Protein AF-A0A378TQE6-F1 (afdb_monomer)

Secondary structure (DSSP, 8-state):
-HHHHHHGGG-GGGGSPP--HHHHHHHHHHHHHHHHHHHH-HHHHHHHHHHHHHT--------HHHHS-TT--S--TTPEEEE--S-GGGGGGTEEEETTEEEE--HHHHHHHHHHHHH-SEEHHHHHTTS-GGGHHHHHHHHHHHHHTTSEEEE-------

Solvent-acc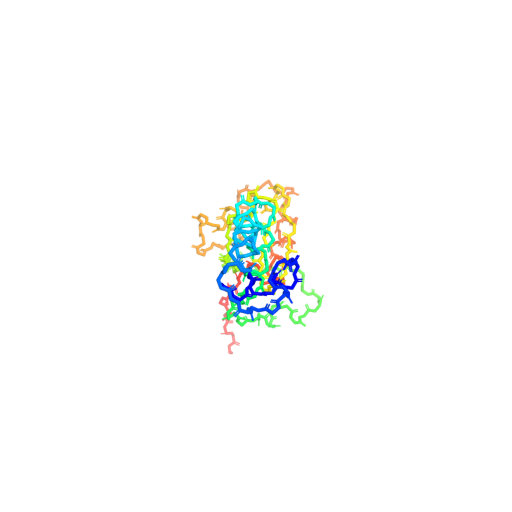essible surface area (backbone atoms only — not comparable to full-atom values): 9521 Å² total; per-residue (Å²): 110,70,71,60,58,72,46,43,85,75,39,70,53,69,71,57,85,83,85,48,68,88,78,36,51,63,38,53,52,51,38,51,51,53,52,49,52,48,68,70,31,68,71,51,43,51,50,49,51,51,54,57,52,31,72,48,63,77,98,67,85,77,62,53,84,68,66,66,41,90,88,51,72,66,64,61,52,77,28,28,34,30,78,37,57,86,51,72,80,38,49,86,76,38,25,42,44,24,72,50,41,79,42,81,42,54,73,67,53,48,53,55,51,50,51,35,74,77,48,50,74,31,34,45,56,61,59,48,72,81,48,58,79,90,44,42,68,59,51,41,41,50,52,32,52,38,33,75,64,46,36,28,41,76,48,69,86,78,79,80,80,126

Mean predicted aligned error: 8.14 Å

Nearest PDB structures (foldseek):
  8hkr-assembly1_A  TM=6.891E-01  e=1.330E+00  Mycobacterium tuberculosis H37Rv
  7t3c-assembly1_C  TM=4.341E-01  e=1.044E+00  Homo sapiens

pLDDT: mean 85.97, std 11.27, range [37.09, 96.88]

Foldseek 3Di:
DVVLVVCLVVQVLSPDDDDDCVVNVVSVVSSVVVSVCLVPDPVNVVVCVLQVQLPDADPDDQPCVQVVDPPRQFDDQQKFKAFQAPDPVCVVVQWTHHNNDIGGHDPVRSLLVVVRVVDGRDGNNRSCVVDDPVCSVVSRNSRSVCSNVVRMDIDDDDPDDD

Radius of gyration: 22.9 Å; Cα contacts (8 Å, |Δi|>4): 172; chains: 1; bounding box: 52×31×77 Å

Organism: Moraxella lacunata (NCBI:txid477)

Structure (mmCIF, N/CA/C/O backbone):
data_AF-A0A378TQE6-F1
#
_entry.id   AF-A0A378TQE6-F1
#
loop_
_atom_site.group_PDB
_atom_site.id
_atom_site.type_symbol
_atom_site.label_atom_id
_atom_site.label_alt_id
_atom_site.label_comp_id
_atom_site.label_asym_id
_atom_site.label_entity_id
_atom_site.label_seq_id
_atom_site.pdbx_PDB_ins_code
_atom_site.Cartn_x
_atom_site.Cartn_y
_atom_site.Cartn_z
_atom_site.occupancy
_atom_site.B_iso_or_equiv
_atom_site.auth_seq_id
_atom_site.auth_comp_id
_atom_site.auth_asym_id
_atom_site.auth_atom_id
_atom_site.pdbx_PDB_model_num
ATOM 1 N N . MET A 1 1 ? 17.564 1.801 -10.799 1.00 72.25 1 MET A N 1
ATOM 2 C CA . MET A 1 1 ? 18.199 1.348 -12.058 1.00 72.25 1 MET A CA 1
ATOM 3 C C . MET A 1 1 ? 17.959 -0.126 -12.344 1.00 72.25 1 MET A C 1
ATOM 5 O O . MET A 1 1 ? 17.534 -0.416 -13.449 1.00 72.25 1 MET A O 1
ATOM 9 N N . GLU A 1 2 ? 18.135 -1.038 -11.380 1.00 85.25 2 GLU A N 1
ATOM 10 C CA . GLU A 1 2 ? 17.942 -2.486 -11.604 1.00 85.25 2 GLU A CA 1
ATOM 11 C C . GLU A 1 2 ? 16.584 -2.853 -12.235 1.00 85.25 2 GLU A C 1
ATOM 13 O O . GLU A 1 2 ? 16.531 -3.658 -13.160 1.00 85.25 2 GLU A O 1
ATOM 18 N N . TRP A 1 3 ? 15.489 -2.221 -11.794 1.00 86.56 3 TRP A N 1
ATOM 19 C CA . TRP A 1 3 ? 14.165 -2.452 -12.380 1.00 86.56 3 TRP A CA 1
ATOM 20 C C . TRP A 1 3 ? 14.103 -2.108 -13.874 1.00 86.56 3 TRP A C 1
ATOM 22 O O . TRP A 1 3 ? 13.600 -2.902 -14.658 1.00 86.56 3 TRP A O 1
ATOM 32 N N . LEU A 1 4 ? 14.677 -0.973 -14.291 1.00 85.75 4 LEU A N 1
ATOM 33 C CA . LEU A 1 4 ? 14.756 -0.599 -15.708 1.00 85.75 4 LEU A CA 1
ATOM 34 C C . LEU A 1 4 ? 15.638 -1.574 -16.493 1.00 85.75 4 LEU A C 1
ATOM 36 O O . LEU A 1 4 ? 15.291 -1.935 -17.612 1.00 85.75 4 LEU A O 1
ATOM 40 N N . THR A 1 5 ? 16.728 -2.064 -15.893 1.00 87.44 5 THR A N 1
ATOM 41 C CA . THR A 1 5 ? 17.563 -3.114 -16.494 1.00 87.44 5 THR A CA 1
ATOM 42 C C . THR A 1 5 ? 16.763 -4.392 -16.747 1.00 87.44 5 THR A C 1
ATOM 44 O O . THR A 1 5 ? 16.914 -5.000 -17.798 1.00 87.44 5 THR A O 1
ATOM 47 N N . LYS A 1 6 ? 15.847 -4.774 -15.848 1.00 89.38 6 LYS A N 1
ATOM 48 C CA . LYS A 1 6 ? 14.935 -5.914 -16.066 1.00 89.38 6 LYS A CA 1
ATOM 49 C C . LYS A 1 6 ? 13.968 -5.695 -17.237 1.00 89.38 6 LYS A C 1
ATOM 51 O O . LYS A 1 6 ? 13.458 -6.669 -17.780 1.00 89.38 6 LYS A O 1
ATOM 56 N N . GLN A 1 7 ? 13.744 -4.446 -17.651 1.00 87.81 7 GLN A N 1
ATOM 57 C CA . GLN A 1 7 ? 12.908 -4.111 -18.805 1.00 87.81 7 GLN A CA 1
ATOM 58 C C . GLN A 1 7 ? 13.677 -4.039 -20.129 1.00 87.81 7 GLN A C 1
ATOM 60 O O . GLN A 1 7 ? 13.046 -4.087 -21.183 1.00 87.81 7 GLN A O 1
ATOM 65 N N . THR A 1 8 ? 15.014 -3.956 -20.123 1.00 88.12 8 THR A N 1
ATOM 66 C CA . THR A 1 8 ? 15.805 -3.870 -21.367 1.00 88.12 8 THR A CA 1
ATOM 67 C C . THR A 1 8 ? 15.580 -5.034 -22.329 1.00 88.12 8 THR A C 1
ATOM 69 O O . THR A 1 8 ? 15.539 -4.767 -23.532 1.00 88.12 8 THR A O 1
ATOM 72 N N . PRO A 1 9 ? 15.309 -6.284 -21.883 1.00 89.12 9 PRO A N 1
ATOM 73 C CA . PRO A 1 9 ? 14.948 -7.351 -22.802 1.00 89.12 9 PRO A CA 1
ATOM 74 C C . PRO A 1 9 ? 13.672 -7.059 -23.586 1.00 89.12 9 PRO A C 1
ATOM 76 O O . PRO A 1 9 ? 13.482 -7.676 -24.618 1.00 89.12 9 PRO A O 1
ATOM 79 N N . ASN A 1 10 ? 12.804 -6.136 -23.169 1.00 88.62 10 ASN A N 1
ATOM 80 C CA . ASN A 1 10 ? 11.580 -5.774 -23.893 1.00 88.62 10 ASN A CA 1
ATOM 81 C C . ASN A 1 10 ? 11.799 -4.681 -24.955 1.00 88.62 10 ASN A C 1
ATOM 83 O O . ASN A 1 10 ? 10.914 -4.449 -25.775 1.00 88.62 10 ASN A O 1
ATOM 87 N N . ILE A 1 11 ? 12.977 -4.051 -24.991 1.00 90.38 11 ILE A N 1
ATOM 88 C CA . ILE A 1 11 ? 13.315 -2.966 -25.919 1.00 90.38 11 ILE A CA 1
ATOM 89 C C . ILE A 1 11 ? 14.102 -3.557 -27.089 1.00 90.38 11 ILE A C 1
ATOM 91 O O . ILE A 1 11 ? 15.294 -3.841 -26.976 1.00 90.38 11 ILE A O 1
ATOM 95 N N . LEU A 1 12 ? 13.428 -3.762 -28.224 1.00 89.62 12 LEU A N 1
ATOM 96 C CA . LEU A 1 12 ? 13.996 -4.461 -29.384 1.00 89.62 12 LEU A CA 1
ATOM 97 C C . LEU A 1 12 ? 15.354 -3.892 -29.848 1.00 89.62 12 LEU A C 1
ATOM 99 O O . LEU A 1 12 ? 16.265 -4.698 -30.039 1.00 89.62 12 LEU A O 1
ATOM 103 N N . PRO A 1 13 ? 15.554 -2.561 -29.972 1.00 90.88 13 PRO A N 1
ATOM 104 C CA . PRO A 1 13 ? 16.842 -2.025 -30.412 1.00 90.88 13 PRO A CA 1
ATOM 105 C C . PRO A 1 13 ? 18.020 -2.339 -29.473 1.00 90.88 13 PRO A C 1
ATOM 107 O O . PRO A 1 13 ? 19.156 -2.367 -29.931 1.00 90.88 13 PRO A O 1
ATOM 110 N N . LEU A 1 14 ? 17.767 -2.620 -28.186 1.00 89.06 14 LEU A N 1
ATOM 111 C CA . LEU A 1 14 ? 18.800 -3.004 -27.211 1.00 89.06 14 LEU A CA 1
ATOM 112 C C . LEU A 1 14 ? 19.190 -4.488 -27.285 1.00 89.06 14 LEU A C 1
ATOM 114 O O . LEU A 1 14 ? 20.099 -4.912 -26.576 1.00 89.06 14 LEU A O 1
ATOM 118 N N . ARG A 1 15 ? 18.507 -5.292 -28.111 1.00 89.38 15 ARG A N 1
ATOM 119 C CA . ARG A 1 15 ? 18.826 -6.717 -28.304 1.00 89.38 15 ARG A CA 1
ATOM 120 C C . ARG A 1 15 ? 19.873 -6.956 -29.391 1.00 89.38 15 ARG A C 1
ATOM 122 O O . ARG A 1 15 ? 20.377 -8.070 -29.502 1.00 89.38 15 ARG A O 1
ATOM 129 N N . TYR A 1 16 ? 20.146 -5.957 -30.227 1.00 88.25 16 TYR A N 1
ATOM 130 C CA . TYR A 1 16 ? 21.124 -6.074 -31.303 1.00 88.25 16 TYR A CA 1
ATOM 131 C C . TYR A 1 16 ? 22.545 -5.881 -30.769 1.00 88.25 16 TYR A C 1
ATOM 133 O O . TYR A 1 16 ? 22.777 -5.082 -29.863 1.00 88.25 16 TYR A O 1
ATOM 141 N N . ASN A 1 17 ? 23.502 -6.601 -31.354 1.00 88.25 17 ASN A N 1
ATOM 142 C CA . ASN A 1 17 ? 24.916 -6.361 -31.084 1.00 88.25 17 ASN A CA 1
ATOM 143 C C . ASN A 1 17 ? 25.332 -5.023 -31.697 1.00 88.25 17 ASN A C 1
ATOM 145 O O . ASN A 1 17 ? 24.978 -4.737 -32.840 1.00 88.25 17 ASN A O 1
ATOM 149 N N . LEU A 1 18 ? 26.110 -4.248 -30.944 1.00 90.19 18 LEU A N 1
ATOM 150 C CA . LEU A 1 18 ? 26.738 -3.030 -31.449 1.00 90.19 18 LEU A CA 1
ATOM 151 C C . LEU A 1 18 ? 27.921 -3.384 -32.357 1.00 90.19 18 LEU A C 1
ATOM 153 O O . LEU A 1 18 ? 28.602 -4.392 -32.143 1.00 90.19 18 LEU A O 1
ATOM 157 N N . SER A 1 19 ? 28.154 -2.550 -33.364 1.00 91.56 19 SER A N 1
ATOM 158 C CA . SER A 1 19 ? 29.146 -2.750 -34.417 1.00 91.56 19 SER A CA 1
ATOM 159 C C . SER A 1 19 ? 29.934 -1.468 -34.697 1.00 91.56 19 SER A C 1
ATOM 161 O O . SER A 1 19 ? 31.101 -1.370 -34.314 1.00 91.56 19 SER A O 1
ATOM 163 N N . ASP A 1 20 ? 29.301 -0.475 -35.316 1.00 94.50 20 ASP A N 1
ATOM 164 C CA . ASP A 1 20 ? 29.873 0.832 -35.617 1.00 94.50 20 ASP A CA 1
ATOM 165 C C . ASP A 1 20 ? 28.830 1.951 -35.481 1.00 94.50 20 ASP A C 1
ATOM 167 O O . ASP A 1 20 ? 27.620 1.730 -35.548 1.00 94.50 20 ASP A O 1
ATOM 171 N N . TRP A 1 21 ? 29.310 3.184 -35.308 1.00 93.38 21 TRP A N 1
ATOM 172 C CA . TRP A 1 21 ? 28.450 4.336 -35.041 1.00 93.38 21 TRP A CA 1
ATOM 173 C C . TRP A 1 21 ? 27.405 4.603 -36.133 1.00 93.38 21 TRP A C 1
ATOM 175 O O . TRP A 1 21 ? 26.261 4.929 -35.813 1.00 93.38 21 TRP A O 1
ATOM 185 N N . GLU A 1 22 ? 27.767 4.484 -37.410 1.00 95.00 22 GLU A N 1
ATOM 186 C CA . GLU A 1 22 ? 26.859 4.832 -38.505 1.00 95.00 22 GLU A CA 1
ATOM 187 C C . GLU A 1 22 ? 25.711 3.830 -38.617 1.00 95.00 22 GLU A C 1
ATOM 189 O O . GLU A 1 22 ? 24.564 4.230 -38.847 1.00 95.00 22 GLU A O 1
ATOM 194 N N . THR A 1 23 ? 26.010 2.555 -38.374 1.00 88.94 23 THR A N 1
ATOM 195 C CA . THR A 1 23 ? 25.026 1.473 -38.313 1.00 88.94 23 THR A CA 1
ATOM 196 C C . THR A 1 23 ? 24.144 1.576 -37.062 1.00 88.94 23 THR A C 1
ATOM 198 O O . THR A 1 23 ? 22.922 1.417 -37.139 1.00 88.94 23 THR A O 1
ATOM 201 N N . ASP A 1 24 ? 24.731 1.902 -35.908 1.00 94.19 24 ASP A N 1
ATOM 202 C CA . ASP A 1 24 ? 24.054 1.767 -34.615 1.00 94.19 24 ASP A CA 1
ATOM 203 C C . ASP A 1 24 ? 23.267 3.011 -34.179 1.00 94.19 24 ASP A C 1
ATOM 205 O O . ASP A 1 24 ? 22.313 2.885 -33.404 1.00 94.19 24 ASP A O 1
ATOM 209 N N . LYS A 1 25 ? 23.610 4.216 -34.661 1.00 94.31 25 LYS A N 1
ATOM 210 C CA . LYS A 1 25 ? 23.026 5.488 -34.177 1.00 94.31 25 LYS A CA 1
ATOM 211 C C . LYS A 1 25 ? 21.495 5.514 -34.181 1.00 94.31 25 LYS A C 1
ATOM 213 O O . LYS A 1 25 ? 20.882 6.056 -33.261 1.00 94.31 25 LYS A O 1
ATOM 218 N N . ASN A 1 26 ? 20.868 4.888 -35.179 1.00 93.56 26 ASN A N 1
ATOM 219 C CA . ASN A 1 26 ? 19.410 4.815 -35.282 1.00 93.56 26 ASN A CA 1
ATOM 220 C C . ASN A 1 26 ? 18.812 3.874 -34.227 1.00 93.56 26 ASN A C 1
ATOM 222 O O . ASN A 1 26 ? 17.811 4.219 -33.601 1.00 93.56 26 ASN A O 1
ATOM 226 N N . ASN A 1 27 ? 19.441 2.719 -33.991 1.00 92.88 27 ASN A N 1
ATOM 227 C CA . ASN A 1 27 ? 19.015 1.775 -32.956 1.00 92.88 27 ASN A CA 1
ATOM 228 C C . ASN A 1 27 ? 19.168 2.388 -31.560 1.00 92.88 27 ASN A C 1
ATOM 230 O O . ASN A 1 27 ? 18.256 2.285 -30.740 1.00 92.88 27 ASN A O 1
ATOM 234 N N . ILE A 1 28 ? 20.276 3.093 -31.313 1.00 93.56 28 ILE A N 1
ATOM 235 C CA . ILE A 1 28 ? 20.522 3.811 -30.057 1.00 93.56 28 ILE A CA 1
ATOM 236 C C . ILE A 1 28 ? 19.452 4.888 -29.839 1.00 93.56 28 ILE A C 1
ATOM 238 O O . ILE A 1 28 ? 18.841 4.940 -28.772 1.00 93.56 28 ILE A O 1
ATOM 242 N N . ALA A 1 29 ? 19.170 5.716 -30.850 1.00 95.00 29 ALA A N 1
ATOM 243 C CA . ALA A 1 29 ? 18.141 6.749 -30.750 1.00 95.00 29 ALA A CA 1
ATOM 244 C C . ALA A 1 29 ? 16.755 6.152 -30.449 1.00 95.00 29 ALA A C 1
ATOM 246 O O . ALA A 1 29 ? 16.060 6.627 -29.550 1.00 95.00 29 ALA A O 1
ATOM 247 N N . GLN A 1 30 ? 16.376 5.070 -31.137 1.00 94.69 30 GLN A N 1
ATOM 248 C CA . GLN A 1 30 ? 15.111 4.375 -30.891 1.00 94.69 30 GLN A CA 1
ATOM 249 C C . GLN A 1 30 ? 15.040 3.760 -29.487 1.00 94.69 30 GLN A C 1
ATOM 251 O O . GLN A 1 30 ? 13.999 3.862 -28.836 1.00 94.69 30 GLN A O 1
ATOM 256 N N . ALA A 1 31 ? 16.130 3.159 -28.996 1.00 93.25 31 ALA A N 1
ATOM 257 C CA . ALA A 1 31 ? 16.204 2.650 -27.628 1.00 93.25 31 ALA A CA 1
ATOM 258 C C . ALA A 1 31 ? 15.970 3.766 -26.601 1.00 93.25 31 ALA A C 1
ATOM 260 O O . ALA A 1 31 ? 15.169 3.594 -25.683 1.00 93.25 31 ALA A O 1
ATOM 261 N N . CYS A 1 32 ? 16.615 4.923 -26.782 1.00 92.62 32 CYS A N 1
ATOM 262 C CA . CYS A 1 32 ? 16.433 6.090 -25.920 1.00 92.62 32 CYS A CA 1
ATOM 263 C C . CYS A 1 32 ? 14.980 6.580 -25.919 1.00 92.62 32 CYS A C 1
ATOM 265 O O . CYS A 1 32 ? 14.434 6.866 -24.854 1.00 92.62 32 CYS A O 1
ATOM 267 N N . THR A 1 33 ? 14.326 6.636 -27.084 1.00 94.31 33 THR A N 1
ATOM 268 C CA . THR A 1 33 ? 12.908 7.011 -27.175 1.00 94.31 33 THR A CA 1
ATOM 269 C C . THR A 1 33 ? 12.010 6.025 -26.428 1.00 94.31 33 THR A C 1
ATOM 271 O O . THR A 1 33 ? 11.142 6.459 -25.673 1.00 94.31 33 THR A O 1
ATOM 274 N N . GLN A 1 34 ? 12.223 4.716 -26.589 1.00 92.88 34 GLN A N 1
ATOM 275 C CA . GLN A 1 34 ? 11.418 3.696 -25.904 1.00 92.88 34 GLN A CA 1
ATOM 276 C C . GLN A 1 34 ? 11.632 3.718 -24.386 1.00 92.88 34 GLN A C 1
ATOM 278 O O . GLN A 1 34 ? 10.661 3.687 -23.633 1.00 92.88 34 GLN A O 1
ATOM 283 N N . LEU A 1 35 ? 12.883 3.842 -23.930 1.00 90.62 35 LEU A N 1
ATOM 284 C CA . LEU A 1 35 ? 13.206 3.997 -22.509 1.00 90.62 35 LEU A CA 1
ATOM 285 C C . LEU A 1 35 ? 12.555 5.246 -21.915 1.00 90.62 35 LEU A C 1
ATOM 287 O O . LEU A 1 35 ? 11.943 5.169 -20.852 1.00 90.62 35 LEU A O 1
ATOM 291 N N . SER A 1 36 ? 12.656 6.379 -22.613 1.00 91.62 36 SER A N 1
ATOM 292 C CA . SER A 1 36 ? 12.038 7.633 -22.184 1.00 91.62 36 SER A CA 1
ATOM 293 C C . SER A 1 36 ? 10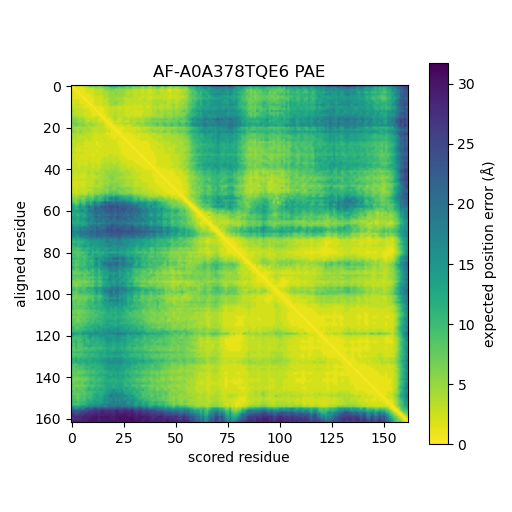.526 7.472 -22.043 1.00 91.62 36 SER A C 1
ATOM 295 O O . SER A 1 36 ? 9.988 7.734 -20.971 1.00 91.62 36 SER A O 1
ATOM 297 N N . ALA A 1 37 ? 9.861 6.922 -23.067 1.00 91.44 37 ALA A N 1
ATOM 298 C CA . ALA A 1 37 ? 8.423 6.674 -23.042 1.00 91.44 37 ALA A CA 1
ATOM 299 C C . ALA A 1 37 ? 8.006 5.810 -21.841 1.00 91.44 37 ALA A C 1
ATOM 301 O O . ALA A 1 37 ? 7.058 6.161 -21.145 1.00 91.44 37 ALA A O 1
ATOM 302 N N . MET A 1 38 ? 8.749 4.738 -21.544 1.00 89.88 38 MET A N 1
ATOM 303 C CA . MET A 1 38 ? 8.499 3.888 -20.375 1.00 89.88 38 MET A CA 1
ATOM 304 C C . MET A 1 38 ? 8.674 4.626 -19.045 1.00 89.88 38 MET A C 1
ATOM 306 O O . MET A 1 38 ? 7.899 4.409 -18.120 1.00 89.88 38 MET A O 1
ATOM 310 N N . MET A 1 39 ? 9.696 5.474 -18.922 1.00 87.81 39 MET A N 1
ATOM 311 C CA . MET A 1 39 ? 9.970 6.217 -17.686 1.00 87.81 39 MET A CA 1
ATOM 312 C C . MET A 1 39 ? 8.970 7.350 -17.445 1.00 87.81 39 MET A C 1
ATOM 314 O O . MET A 1 39 ? 8.738 7.725 -16.298 1.00 87.81 39 MET A O 1
ATOM 318 N N . THR A 1 40 ? 8.393 7.896 -18.516 1.00 91.25 40 THR A N 1
ATOM 319 C CA . THR A 1 40 ? 7.403 8.978 -18.450 1.00 91.25 40 THR A CA 1
ATOM 320 C C . THR A 1 40 ? 5.955 8.490 -18.451 1.00 91.25 40 THR A C 1
ATOM 322 O O . THR A 1 40 ? 5.054 9.305 -18.280 1.00 91.25 40 THR A O 1
ATOM 325 N N . ASP A 1 41 ? 5.712 7.192 -18.648 1.00 92.38 41 ASP A N 1
ATOM 326 C CA . ASP A 1 41 ? 4.377 6.597 -18.574 1.00 92.38 41 ASP A CA 1
ATOM 327 C C . ASP A 1 41 ? 3.948 6.436 -17.099 1.00 92.38 41 ASP A C 1
ATOM 329 O O . ASP A 1 41 ? 4.575 5.667 -16.358 1.00 92.38 41 ASP A O 1
ATOM 333 N N . PRO A 1 42 ? 2.867 7.107 -16.649 1.00 89.50 42 PRO A N 1
ATOM 334 C CA . PRO A 1 42 ? 2.374 6.999 -15.277 1.00 89.50 42 PRO A CA 1
ATOM 335 C C . PRO A 1 42 ? 2.031 5.565 -14.850 1.00 89.50 42 PRO A C 1
ATOM 337 O O . PRO A 1 42 ? 2.222 5.208 -13.689 1.00 89.50 42 PRO A O 1
ATOM 340 N N . VAL A 1 43 ? 1.557 4.717 -15.772 1.00 89.62 43 VAL A N 1
ATOM 341 C CA . VAL A 1 43 ? 1.214 3.317 -15.470 1.00 89.62 43 VAL A CA 1
ATOM 342 C C . VAL A 1 43 ? 2.475 2.512 -15.176 1.00 89.62 43 VAL A C 1
ATOM 344 O O . VAL A 1 43 ? 2.504 1.698 -14.250 1.00 89.62 43 VAL A O 1
ATOM 347 N N . MET A 1 44 ? 3.533 2.746 -15.949 1.00 88.94 44 MET A N 1
ATOM 348 C CA . MET A 1 44 ? 4.826 2.095 -15.743 1.00 88.94 44 MET A CA 1
ATOM 349 C C . MET A 1 44 ? 5.520 2.615 -14.487 1.00 88.94 44 MET A C 1
ATOM 351 O O . MET A 1 44 ? 6.084 1.817 -13.738 1.00 88.94 44 MET A O 1
ATOM 355 N N . TYR A 1 45 ? 5.415 3.915 -14.209 1.00 87.00 45 TYR A N 1
ATOM 356 C CA . TYR A 1 45 ? 5.886 4.505 -12.959 1.00 87.00 45 TYR A CA 1
ATOM 357 C C . TYR A 1 45 ? 5.211 3.864 -11.740 1.00 87.00 45 TYR A C 1
ATOM 359 O O . TYR A 1 45 ? 5.886 3.478 -10.786 1.00 87.00 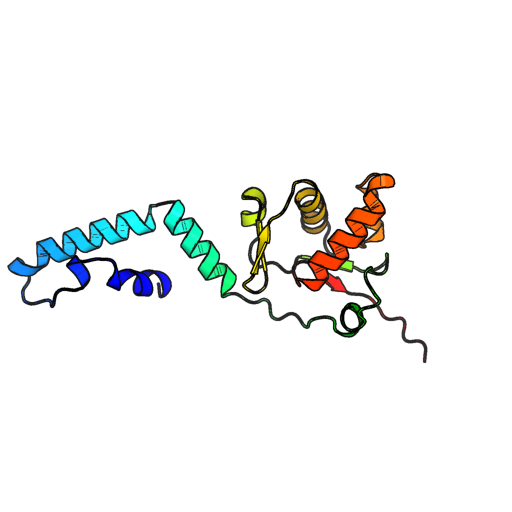45 TYR A O 1
ATOM 367 N N . ASP A 1 46 ? 3.892 3.672 -11.787 1.00 84.69 46 ASP A N 1
ATOM 368 C CA . ASP A 1 46 ? 3.150 3.056 -10.688 1.00 84.69 46 ASP A CA 1
ATOM 369 C C . ASP A 1 46 ? 3.522 1.587 -10.473 1.00 84.69 46 ASP A C 1
ATOM 371 O O . ASP A 1 46 ? 3.661 1.157 -9.326 1.00 84.69 46 ASP A O 1
ATOM 375 N N . ARG A 1 47 ? 3.755 0.822 -11.547 1.00 86.56 47 ARG A N 1
ATOM 376 C CA . ARG A 1 47 ? 4.276 -0.553 -11.447 1.00 86.56 47 ARG A CA 1
ATOM 377 C C . ARG A 1 47 ? 5.667 -0.588 -10.826 1.00 86.56 47 ARG A C 1
ATOM 379 O O . ARG A 1 47 ? 5.900 -1.375 -9.911 1.00 86.56 47 ARG A O 1
ATOM 386 N N . PHE A 1 48 ? 6.560 0.296 -11.273 1.00 87.62 48 PHE A N 1
ATOM 387 C CA . PHE A 1 48 ? 7.885 0.441 -10.676 1.00 87.62 48 PHE A CA 1
ATOM 388 C C . PHE A 1 48 ? 7.781 0.726 -9.176 1.00 87.62 48 PHE A C 1
ATOM 390 O O . PHE A 1 48 ? 8.420 0.037 -8.387 1.00 87.62 48 PHE A O 1
ATOM 397 N N . MET A 1 49 ? 6.957 1.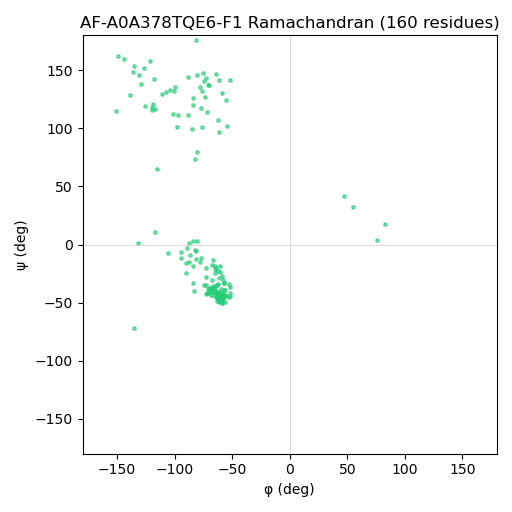696 -8.772 1.00 84.88 49 MET A N 1
ATOM 398 C CA . MET A 1 49 ? 6.781 2.042 -7.362 1.00 84.88 49 MET A CA 1
ATOM 399 C C . MET A 1 49 ? 6.225 0.870 -6.552 1.00 84.88 49 MET A C 1
ATOM 401 O O . MET A 1 49 ? 6.700 0.625 -5.447 1.00 84.88 49 MET A O 1
ATOM 405 N N . GLN A 1 50 ? 5.267 0.113 -7.095 1.00 81.69 50 GLN A N 1
ATOM 406 C CA . GLN A 1 50 ? 4.721 -1.068 -6.423 1.00 81.69 50 GLN A CA 1
ATOM 407 C C . GLN A 1 50 ? 5.788 -2.141 -6.178 1.00 81.69 50 GLN A C 1
ATOM 409 O O . GLN A 1 50 ? 5.915 -2.633 -5.059 1.00 81.69 50 GLN A O 1
ATOM 414 N N . GLU A 1 51 ? 6.584 -2.476 -7.193 1.00 84.19 51 GLU A N 1
ATOM 415 C CA . GLU A 1 51 ? 7.651 -3.473 -7.062 1.00 84.19 51 GLU A CA 1
ATOM 416 C C . GLU A 1 51 ? 8.806 -2.975 -6.182 1.00 84.19 51 GLU A C 1
ATOM 418 O O . GLU A 1 51 ? 9.341 -3.720 -5.362 1.00 84.19 51 GLU A O 1
ATOM 423 N N . PHE A 1 52 ? 9.186 -1.704 -6.322 1.00 83.06 52 PHE A N 1
ATOM 424 C CA . PHE A 1 52 ? 10.255 -1.093 -5.540 1.00 83.06 52 PHE A CA 1
ATOM 425 C C . PHE A 1 52 ? 9.914 -1.071 -4.048 1.00 83.06 52 PHE A C 1
ATOM 427 O O . PHE A 1 52 ? 10.720 -1.516 -3.229 1.00 83.06 52 PHE A O 1
ATOM 434 N N . LEU A 1 53 ? 8.710 -0.608 -3.699 1.00 77.81 53 LEU A N 1
ATOM 435 C CA . LEU A 1 53 ? 8.227 -0.585 -2.320 1.00 77.81 53 LEU A CA 1
ATOM 436 C C . LEU A 1 53 ? 7.980 -1.995 -1.784 1.00 77.81 53 LEU A C 1
ATOM 438 O O . LEU A 1 53 ? 8.301 -2.263 -0.634 1.00 77.81 53 LEU A O 1
ATOM 442 N N . GLY A 1 54 ? 7.479 -2.917 -2.613 1.00 71.81 54 GLY A N 1
ATOM 443 C CA . GLY A 1 54 ? 7.280 -4.310 -2.212 1.00 71.81 54 GLY A CA 1
ATOM 444 C C . GLY A 1 54 ? 8.580 -5.026 -1.822 1.00 71.81 54 GLY A C 1
ATOM 445 O O . GLY A 1 54 ? 8.575 -5.907 -0.964 1.00 71.81 54 GLY A O 1
ATOM 446 N N . ASN A 1 55 ? 9.711 -4.615 -2.398 1.00 72.12 55 ASN A N 1
ATOM 447 C CA . ASN A 1 55 ? 11.024 -5.149 -2.037 1.00 72.12 55 ASN A CA 1
ATOM 448 C C . ASN A 1 55 ? 11.619 -4.516 -0.766 1.00 72.12 55 ASN A C 1
ATOM 450 O O . ASN A 1 55 ? 12.588 -5.052 -0.229 1.00 72.12 55 ASN A O 1
ATOM 454 N N . HIS A 1 56 ? 11.057 -3.411 -0.267 1.00 69.19 56 HIS A N 1
ATOM 455 C CA . HIS A 1 56 ? 11.454 -2.822 1.009 1.00 69.19 56 HIS A CA 1
ATOM 456 C C . HIS A 1 56 ? 10.627 -3.461 2.125 1.00 69.19 56 HIS A C 1
ATOM 458 O O . HIS A 1 56 ? 9.416 -3.275 2.218 1.00 69.19 56 HIS A O 1
ATOM 464 N N . ARG A 1 57 ? 11.290 -4.249 2.970 1.00 65.12 57 ARG A N 1
ATOM 465 C CA . ARG A 1 57 ? 10.690 -4.811 4.183 1.00 65.12 57 ARG A CA 1
ATOM 466 C C . ARG A 1 57 ? 11.111 -3.965 5.373 1.00 65.12 57 ARG A C 1
ATOM 468 O O . ARG A 1 57 ? 12.282 -3.600 5.474 1.00 65.12 57 ARG A O 1
ATOM 475 N N . MET A 1 58 ? 10.162 -3.656 6.245 1.00 66.56 58 MET A N 1
ATOM 476 C CA . MET A 1 58 ? 10.468 -3.057 7.540 1.00 66.56 58 MET A CA 1
ATOM 477 C C . MET A 1 58 ? 11.006 -4.181 8.433 1.00 66.56 58 MET A C 1
ATOM 479 O O . MET A 1 58 ? 10.437 -5.270 8.462 1.00 66.56 58 MET A O 1
ATOM 483 N N . ASP A 1 59 ? 12.129 -3.960 9.116 1.00 63.06 59 ASP A N 1
ATOM 484 C CA . ASP A 1 59 ? 12.682 -4.948 10.052 1.00 63.06 59 ASP A CA 1
ATOM 485 C C . ASP A 1 59 ? 11.961 -4.829 11.402 1.00 63.06 59 ASP A C 1
ATOM 487 O O . ASP A 1 59 ? 12.460 -4.248 12.369 1.00 63.06 59 ASP A O 1
ATOM 491 N N . THR A 1 60 ? 10.716 -5.297 11.432 1.00 66.88 60 THR A N 1
ATOM 492 C CA . THR A 1 60 ? 9.858 -5.314 12.615 1.00 66.88 60 THR A CA 1
ATOM 493 C C . THR A 1 60 ? 9.707 -6.742 13.121 1.00 66.88 60 THR A C 1
ATOM 495 O O . THR A 1 60 ? 9.419 -7.681 12.379 1.00 66.88 60 THR A O 1
ATOM 498 N N . ARG A 1 61 ? 9.913 -6.935 14.429 1.00 68.19 61 ARG A N 1
ATOM 499 C CA . ARG A 1 61 ? 9.651 -8.229 15.066 1.00 68.19 61 ARG A CA 1
ATOM 500 C C . ARG A 1 61 ? 8.144 -8.444 15.137 1.00 68.19 61 ARG A C 1
ATOM 502 O O . ARG A 1 61 ? 7.462 -7.741 15.878 1.00 68.19 61 ARG A O 1
ATOM 509 N N . PHE A 1 62 ? 7.651 -9.441 14.410 1.00 70.44 62 PHE A N 1
ATOM 510 C CA . PHE A 1 62 ? 6.257 -9.860 14.503 1.00 70.44 62 PHE A CA 1
ATOM 511 C C . PHE A 1 62 ? 5.918 -10.296 15.936 1.00 70.44 62 PHE A C 1
ATOM 513 O O . PHE A 1 62 ? 6.642 -11.088 16.548 1.00 70.44 62 PHE A O 1
ATOM 520 N N . ASN A 1 63 ? 4.817 -9.779 16.481 1.00 75.06 63 ASN A N 1
ATOM 521 C CA . ASN A 1 63 ? 4.439 -10.004 17.873 1.00 75.06 63 ASN A CA 1
ATOM 522 C C . ASN A 1 63 ? 3.747 -11.372 18.051 1.00 75.06 63 ASN A C 1
ATOM 524 O O . ASN A 1 63 ? 2.522 -11.467 18.128 1.00 75.06 63 ASN A O 1
ATOM 528 N N . MET A 1 64 ? 4.545 -12.446 18.106 1.00 74.44 64 MET A N 1
ATOM 529 C CA . MET A 1 64 ? 4.040 -13.821 18.255 1.00 74.44 64 MET A CA 1
ATOM 530 C C . MET A 1 64 ? 3.214 -14.041 19.527 1.00 74.44 64 MET A C 1
ATOM 532 O O . MET A 1 64 ? 2.353 -14.913 19.532 1.00 74.44 64 MET A O 1
ATOM 536 N N . GLU A 1 65 ? 3.441 -13.279 20.597 1.00 76.06 65 GLU A N 1
ATOM 537 C CA . GLU A 1 65 ? 2.642 -13.408 21.823 1.00 76.06 65 GLU A CA 1
ATOM 538 C C . GLU A 1 65 ? 1.189 -12.982 21.589 1.00 76.06 65 GLU A C 1
ATOM 540 O O . GLU A 1 65 ? 0.263 -13.595 22.118 1.00 76.06 65 GLU A O 1
ATOM 545 N N . LEU A 1 66 ? 0.986 -11.965 20.748 1.00 79.00 66 LEU A N 1
ATOM 546 C CA . LEU A 1 66 ? -0.331 -11.419 20.447 1.00 79.00 66 LEU A CA 1
ATOM 547 C C . LEU A 1 66 ? -1.067 -12.216 19.361 1.00 79.00 66 LEU A C 1
ATOM 549 O O . LEU A 1 66 ? -2.271 -12.447 19.482 1.00 79.00 66 LEU A O 1
ATOM 553 N N . PHE A 1 67 ? -0.338 -12.654 18.330 1.00 82.81 67 PHE A N 1
ATOM 554 C CA . PHE A 1 67 ? -0.899 -13.284 17.125 1.00 82.81 67 PHE A CA 1
ATOM 555 C C . PHE A 1 67 ? -0.688 -14.805 17.045 1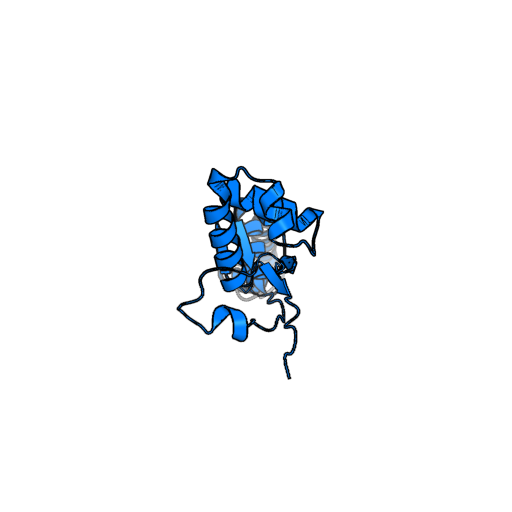.00 82.81 67 PHE A C 1
ATOM 557 O O . PHE A 1 67 ? -1.236 -15.463 16.166 1.00 82.81 67 PHE A O 1
ATOM 564 N N . GLY A 1 68 ? 0.094 -15.397 17.952 1.00 76.94 68 GLY A N 1
ATOM 565 C CA . GLY A 1 68 ? 0.358 -16.841 17.979 1.00 76.94 68 GLY A CA 1
ATOM 566 C C . GLY A 1 68 ? -0.789 -17.679 18.552 1.00 76.94 68 GLY A C 1
ATOM 567 O O . GLY A 1 68 ? -0.776 -18.902 18.420 1.00 76.94 68 GLY A O 1
ATOM 568 N N . ASN A 1 69 ? -1.785 -17.045 19.180 1.00 80.12 69 ASN A N 1
ATOM 569 C CA . ASN A 1 69 ? -2.987 -17.712 19.672 1.00 80.12 69 ASN A CA 1
ATOM 570 C C . ASN A 1 69 ? -4.138 -17.563 18.658 1.00 80.12 69 ASN A C 1
ATOM 572 O O . ASN A 1 69 ? -4.690 -16.468 18.545 1.00 80.12 69 ASN A O 1
ATOM 576 N N . PRO A 1 70 ? -4.577 -18.642 17.984 1.00 74.94 70 PRO A N 1
ATOM 577 C CA . PRO A 1 70 ? -5.655 -18.576 16.994 1.00 74.94 70 PRO A CA 1
ATOM 578 C C . PRO A 1 70 ? -7.027 -18.229 17.595 1.00 74.94 70 PRO A C 1
ATOM 580 O O . PRO A 1 70 ? -7.946 -17.897 16.854 1.00 74.94 70 PRO A O 1
ATOM 583 N N . ASN A 1 71 ? -7.178 -18.295 18.923 1.00 79.00 71 ASN A N 1
ATOM 584 C CA . ASN A 1 71 ? -8.402 -17.897 19.622 1.00 79.00 71 ASN A CA 1
ATOM 585 C C . ASN A 1 71 ? -8.416 -16.412 20.019 1.00 79.00 71 ASN A C 1
ATOM 587 O O . ASN A 1 71 ? -9.389 -15.960 20.617 1.00 79.00 71 ASN A O 1
ATOM 591 N N . ASN A 1 72 ? -7.337 -15.670 19.756 1.00 80.12 72 ASN A N 1
ATOM 592 C CA . ASN A 1 72 ? -7.279 -14.240 20.010 1.00 80.12 72 ASN A CA 1
ATOM 593 C C . ASN A 1 72 ? -7.489 -13.487 18.697 1.00 80.12 72 ASN A C 1
ATOM 595 O O . ASN A 1 72 ? -6.622 -13.542 17.834 1.00 80.12 72 ASN A O 1
ATOM 599 N N . ASP A 1 73 ? -8.609 -12.783 18.550 1.00 82.25 73 ASP A N 1
ATOM 600 C CA . ASP A 1 73 ? -8.972 -12.024 17.346 1.00 82.25 73 ASP A CA 1
ATOM 601 C C . ASP A 1 73 ? -9.094 -10.511 17.598 1.00 82.25 73 ASP A C 1
ATOM 603 O O . ASP A 1 73 ? -9.592 -9.772 16.742 1.00 82.25 73 ASP A O 1
ATOM 607 N N . LYS A 1 74 ? -8.651 -10.044 18.776 1.00 88.12 74 LYS A N 1
ATOM 608 C CA . LYS A 1 74 ? -8.764 -8.652 19.225 1.00 88.12 74 LYS A CA 1
ATOM 609 C C . LYS A 1 74 ? -7.478 -8.160 19.875 1.00 88.12 74 LYS A C 1
ATOM 611 O O . LYS A 1 74 ? -6.741 -8.902 20.520 1.00 88.12 74 LYS A O 1
ATOM 616 N N . LEU A 1 75 ? -7.225 -6.866 19.715 1.00 90.44 75 LEU A N 1
ATOM 617 C CA . LEU A 1 75 ? -6.150 -6.175 20.418 1.00 90.44 75 LEU A CA 1
ATOM 618 C C . LEU A 1 75 ? -6.670 -5.643 21.766 1.00 90.44 75 LEU A C 1
ATOM 620 O O . LEU A 1 75 ? -7.817 -5.186 21.835 1.00 90.44 75 LEU A O 1
ATOM 624 N N . PRO A 1 76 ? -5.848 -5.649 22.830 1.00 90.12 76 PRO A N 1
ATOM 625 C CA . PRO A 1 76 ? -6.152 -4.920 24.056 1.00 90.12 76 PRO A CA 1
ATOM 626 C C . PRO A 1 76 ? -6.485 -3.439 23.776 1.00 90.12 76 PRO A C 1
ATOM 628 O O . PRO A 1 76 ? -5.813 -2.813 22.956 1.00 90.12 76 PRO A O 1
ATOM 631 N N . PRO A 1 77 ? -7.462 -2.824 24.469 1.00 90.31 77 PRO A N 1
ATOM 632 C CA . PRO A 1 77 ? -7.797 -1.409 24.261 1.00 90.31 77 PRO A CA 1
ATOM 633 C C . PRO A 1 77 ? -6.618 -0.449 24.481 1.00 90.31 77 PRO A C 1
ATOM 635 O O . PRO A 1 77 ? -6.523 0.577 23.814 1.00 90.31 77 PRO A O 1
ATOM 638 N N . GLU A 1 78 ? -5.692 -0.802 25.375 1.00 92.06 78 GLU A N 1
ATOM 639 C CA . GLU A 1 78 ? -4.511 0.011 25.700 1.00 92.06 78 GLU A CA 1
ATOM 640 C C . GLU A 1 78 ? -3.351 -0.165 24.706 1.00 92.06 78 GLU A C 1
ATOM 642 O O . GLU A 1 78 ? -2.330 0.516 24.818 1.00 92.06 78 GLU A O 1
ATOM 647 N N . SER A 1 79 ? -3.481 -1.072 23.729 1.00 91.69 79 SER A N 1
ATOM 648 C CA . SER A 1 79 ? -2.475 -1.282 22.689 1.00 91.69 79 SER A CA 1
ATOM 649 C C . SER A 1 79 ? -2.173 0.019 21.951 1.00 91.69 79 SER A C 1
ATOM 651 O O . SER A 1 79 ? -3.074 0.656 21.400 1.00 91.69 79 SER A O 1
ATOM 653 N N . LYS A 1 80 ? -0.891 0.397 21.922 1.00 93.94 80 LYS A N 1
ATOM 654 C CA . LYS A 1 80 ? -0.396 1.554 21.179 1.00 93.94 80 LYS A CA 1
ATOM 655 C C . LYS A 1 80 ? -0.149 1.157 19.731 1.00 93.94 80 LYS A C 1
ATOM 657 O O . LYS A 1 80 ? 0.642 0.254 19.457 1.00 93.94 80 LYS A O 1
ATOM 662 N N . LEU A 1 81 ? -0.849 1.837 18.833 1.00 94.00 81 LEU A N 1
ATOM 663 C CA . LEU A 1 81 ? -0.842 1.617 17.398 1.00 94.00 81 LEU A CA 1
ATOM 664 C C . LEU A 1 81 ? 0.060 2.646 16.715 1.00 94.00 81 LEU A C 1
ATOM 666 O O . LEU A 1 81 ? -0.077 3.851 16.948 1.00 94.00 81 LEU A O 1
ATOM 670 N N . SER A 1 82 ? 0.923 2.158 15.832 1.00 91.69 82 SER A N 1
ATOM 671 C CA . SER A 1 82 ? 1.741 2.955 14.912 1.00 91.69 82 SER A CA 1
ATOM 672 C C . SER A 1 82 ? 1.696 2.321 13.529 1.00 91.69 82 SER A C 1
ATOM 674 O O . SER A 1 82 ? 1.501 1.115 13.410 1.00 91.69 82 SER A O 1
ATOM 676 N N . LEU A 1 83 ? 1.889 3.092 12.465 1.00 88.88 83 LEU A N 1
ATOM 677 C CA . LEU A 1 83 ? 1.956 2.519 11.126 1.00 88.88 83 LEU A CA 1
ATOM 678 C C . LEU A 1 83 ? 3.307 1.871 10.862 1.00 88.88 83 LEU A C 1
ATOM 680 O O . LEU A 1 83 ? 4.363 2.445 11.116 1.00 88.88 83 LEU A O 1
ATOM 684 N N . ASN A 1 84 ? 3.238 0.683 10.281 1.00 84.44 84 ASN A N 1
ATOM 685 C CA . ASN A 1 84 ? 4.361 -0.086 9.792 1.00 84.44 84 ASN A CA 1
ATOM 686 C C . ASN A 1 84 ? 4.255 -0.230 8.266 1.00 84.44 84 ASN A C 1
ATOM 688 O O . ASN A 1 84 ? 4.002 -1.302 7.728 1.00 84.44 84 ASN A O 1
ATOM 692 N N . VAL A 1 85 ? 4.360 0.894 7.555 1.00 78.81 85 VAL A N 1
ATOM 693 C CA . VAL A 1 85 ? 4.286 0.934 6.088 1.00 78.81 85 VAL A CA 1
ATOM 694 C C . VAL A 1 85 ? 5.440 1.739 5.520 1.00 78.81 85 VAL A C 1
ATOM 696 O O . VAL A 1 85 ? 5.861 2.735 6.104 1.00 78.81 85 VAL A O 1
ATOM 699 N N . VAL A 1 86 ? 5.926 1.324 4.352 1.00 73.50 86 VAL A N 1
ATOM 700 C CA . VAL A 1 86 ? 7.055 1.988 3.682 1.00 73.50 86 VAL A CA 1
ATOM 701 C C . VAL A 1 86 ? 6.626 3.315 3.049 1.00 73.50 86 VAL A C 1
ATOM 703 O O . VAL A 1 86 ? 7.401 4.267 3.020 1.00 73.50 86 VAL A O 1
ATOM 706 N N . ASP A 1 87 ? 5.394 3.396 2.533 1.00 77.94 87 ASP A N 1
ATOM 707 C CA . ASP A 1 87 ? 4.903 4.582 1.828 1.00 77.94 87 ASP A CA 1
ATOM 708 C C . ASP A 1 87 ? 3.383 4.763 1.953 1.00 77.94 87 ASP A C 1
ATOM 710 O O . ASP A 1 87 ? 2.590 3.985 1.414 1.00 77.94 87 ASP A O 1
ATOM 714 N N . ILE A 1 88 ? 2.981 5.851 2.613 1.00 83.38 88 ILE A N 1
ATOM 715 C CA . ILE A 1 88 ? 1.577 6.222 2.821 1.00 83.38 88 ILE A CA 1
ATOM 716 C C . ILE A 1 88 ? 0.920 6.864 1.591 1.00 83.38 88 ILE A C 1
ATOM 718 O O . ILE A 1 88 ? -0.302 6.914 1.525 1.00 83.38 88 ILE A O 1
ATOM 722 N N . ARG A 1 89 ? 1.681 7.317 0.582 1.00 82.62 89 ARG A N 1
ATOM 723 C CA . ARG A 1 89 ? 1.129 7.996 -0.615 1.00 82.62 89 ARG A CA 1
ATOM 724 C C . ARG A 1 89 ? 0.247 7.083 -1.465 1.00 82.62 89 ARG A C 1
ATOM 726 O O . ARG A 1 89 ? -0.519 7.548 -2.304 1.00 82.62 89 ARG A O 1
ATOM 733 N N . THR A 1 90 ? 0.371 5.773 -1.276 1.00 85.12 90 THR A N 1
ATOM 734 C CA . THR A 1 90 ? -0.486 4.784 -1.937 1.00 85.12 90 THR A CA 1
ATOM 735 C C . THR A 1 90 ? -1.908 4.769 -1.371 1.00 85.12 90 THR A C 1
ATOM 737 O O . THR A 1 90 ? -2.831 4.379 -2.088 1.00 85.12 90 THR A O 1
ATOM 740 N N . LEU A 1 91 ? -2.117 5.284 -0.152 1.00 88.69 91 LEU A N 1
ATOM 741 C CA . LEU A 1 91 ? -3.417 5.306 0.520 1.00 88.69 91 LEU A CA 1
ATOM 742 C C . LEU A 1 91 ? -4.480 6.051 -0.299 1.00 88.69 91 LEU A C 1
ATOM 744 O O . LEU A 1 91 ? -5.593 5.548 -0.467 1.00 88.69 91 LEU A O 1
ATOM 748 N N . ASP A 1 92 ? -4.115 7.191 -0.893 1.00 86.12 92 ASP A N 1
ATOM 749 C CA . ASP A 1 92 ? -4.996 7.978 -1.771 1.00 86.12 92 ASP A CA 1
ATOM 750 C C . ASP A 1 92 ? -5.363 7.220 -3.055 1.00 86.12 92 ASP A C 1
ATOM 752 O O . ASP A 1 92 ? -6.426 7.436 -3.637 1.00 86.12 92 ASP A O 1
ATOM 756 N N . LYS A 1 93 ? -4.521 6.263 -3.464 1.00 85.19 93 LYS A N 1
ATOM 757 C CA . LYS A 1 93 ? -4.777 5.342 -4.581 1.00 85.19 93 LYS A CA 1
ATOM 758 C C . LYS A 1 93 ? -5.620 4.125 -4.176 1.00 85.19 93 LYS A C 1
ATOM 760 O O . LYS A 1 93 ? -5.855 3.249 -5.007 1.00 85.19 93 LYS A O 1
ATOM 765 N N . GLY A 1 94 ? -6.072 4.048 -2.921 1.00 88.75 94 GLY A N 1
ATOM 766 C CA . GLY A 1 94 ? -6.941 2.982 -2.412 1.00 88.75 94 GLY A CA 1
ATOM 767 C C . GLY A 1 94 ? -6.215 1.702 -1.998 1.00 88.75 94 GLY A C 1
ATOM 768 O O . GLY A 1 94 ? -6.84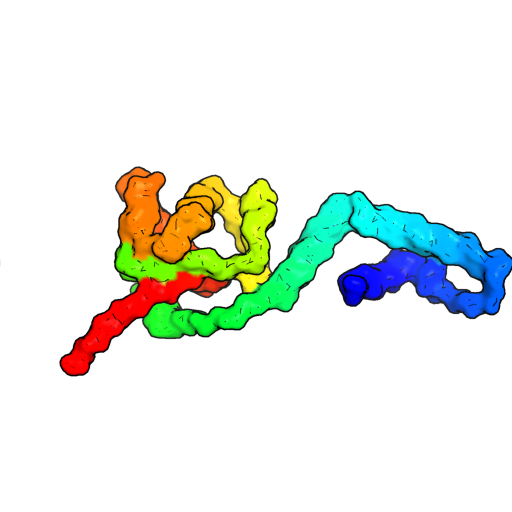8 0.651 -1.900 1.00 88.75 94 GLY A O 1
ATOM 769 N N . TYR A 1 95 ? -4.900 1.750 -1.779 1.00 88.38 95 TYR A N 1
ATOM 770 C CA . TYR A 1 95 ? -4.145 0.594 -1.299 1.00 88.38 95 TYR A CA 1
ATOM 771 C C . TYR A 1 95 ? -2.942 0.998 -0.443 1.00 88.38 95 TYR A C 1
ATOM 773 O O . TYR A 1 95 ? -2.478 2.124 -0.508 1.00 88.38 95 TYR A O 1
ATOM 781 N N . LEU A 1 96 ? -2.404 0.064 0.333 1.00 87.56 96 LEU A N 1
ATOM 782 C CA . LEU A 1 96 ? -1.108 0.182 0.997 1.00 87.56 96 LEU A CA 1
ATOM 783 C C . LEU A 1 96 ? -0.190 -0.949 0.545 1.00 87.56 96 LEU A C 1
ATOM 785 O O . LEU A 1 96 ? -0.652 -1.994 0.084 1.00 87.56 96 LEU A O 1
ATOM 789 N N . ILE A 1 97 ? 1.117 -0.738 0.681 1.00 81.44 97 ILE A N 1
ATOM 790 C CA . ILE A 1 97 ? 2.119 -1.792 0.526 1.00 81.44 97 ILE A CA 1
ATOM 791 C C . ILE A 1 97 ? 2.870 -1.907 1.850 1.00 81.44 97 ILE A C 1
ATOM 793 O O . ILE A 1 97 ? 3.551 -0.967 2.262 1.00 81.44 97 ILE A O 1
ATOM 797 N N . SER A 1 98 ? 2.739 -3.064 2.499 1.00 79.50 98 SER A N 1
ATOM 798 C CA . SER A 1 98 ? 3.544 -3.447 3.662 1.00 79.50 98 SER A CA 1
ATOM 799 C C . SER A 1 98 ? 4.128 -4.836 3.444 1.00 79.50 98 SER A C 1
ATOM 801 O O . SER A 1 98 ? 3.454 -5.718 2.912 1.00 79.50 98 SER A O 1
ATOM 803 N N . ASN A 1 99 ? 5.398 -5.019 3.810 1.00 73.94 99 ASN A N 1
ATOM 804 C CA . ASN A 1 99 ? 6.102 -6.304 3.772 1.00 73.94 99 ASN A CA 1
ATOM 805 C C . ASN A 1 99 ? 5.941 -7.095 2.461 1.00 73.94 99 ASN A C 1
ATOM 807 O O . ASN A 1 99 ? 5.760 -8.313 2.455 1.00 73.94 99 ASN A O 1
ATOM 811 N N . GLY A 1 100 ? 6.003 -6.400 1.323 1.00 72.25 100 GLY A N 1
ATOM 812 C CA . GLY A 1 100 ? 5.858 -7.015 -0.000 1.00 72.25 100 GLY A CA 1
ATOM 813 C C . GLY A 1 100 ? 4.434 -7.397 -0.397 1.00 72.25 100 GLY A C 1
ATOM 814 O O . GLY A 1 100 ? 4.242 -7.946 -1.479 1.00 72.25 100 GLY A O 1
ATOM 815 N N . THR A 1 101 ? 3.435 -7.076 0.425 1.00 78.62 101 THR A N 1
ATOM 816 C CA . THR A 1 101 ? 2.024 -7.356 0.157 1.00 78.62 101 THR A CA 1
ATOM 817 C C . THR A 1 101 ? 1.263 -6.065 -0.111 1.00 78.62 101 THR A C 1
ATOM 819 O O . THR A 1 101 ? 1.328 -5.108 0.661 1.00 78.62 101 THR A O 1
ATOM 822 N N . LYS A 1 102 ? 0.513 -6.045 -1.218 1.00 85.25 102 LYS A N 1
ATOM 823 C CA . LYS A 1 102 ? -0.454 -4.987 -1.519 1.00 85.25 102 LYS A CA 1
ATOM 824 C C . LYS A 1 102 ? -1.772 -5.290 -0.811 1.00 85.25 102 LYS A C 1
ATOM 826 O O . LYS A 1 102 ? -2.356 -6.348 -1.031 1.00 85.25 102 LYS A O 1
ATOM 831 N N . ILE A 1 103 ? -2.264 -4.336 -0.032 1.00 85.88 103 ILE A N 1
ATOM 832 C CA . ILE A 1 103 ? -3.516 -4.440 0.719 1.00 85.88 103 ILE A CA 1
ATOM 833 C C . ILE A 1 103 ? -4.453 -3.352 0.212 1.00 85.88 103 ILE A C 1
ATOM 835 O O . ILE A 1 103 ? -4.103 -2.175 0.236 1.00 85.88 103 ILE A O 1
ATOM 839 N N . ASN A 1 104 ? -5.625 -3.735 -0.290 1.00 89.19 104 ASN A N 1
ATOM 840 C CA . ASN A 1 104 ? -6.635 -2.768 -0.717 1.00 89.19 104 ASN A CA 1
ATOM 841 C C . ASN A 1 104 ? -7.305 -2.153 0.515 1.00 89.19 104 ASN A C 1
ATOM 843 O O . ASN A 1 104 ? -7.568 -2.854 1.489 1.00 89.19 104 ASN A O 1
ATOM 847 N N . VAL A 1 105 ? -7.581 -0.854 0.457 1.00 89.44 105 VAL A N 1
ATOM 848 C CA . VAL A 1 105 ? -8.069 -0.078 1.598 1.00 89.44 105 VAL A CA 1
ATOM 849 C C . VAL A 1 105 ? -9.363 0.626 1.200 1.00 89.44 105 VAL A C 1
ATOM 851 O O . VAL A 1 105 ? -9.378 1.430 0.266 1.00 89.44 105 VAL A O 1
ATOM 854 N N . ASP A 1 106 ? -10.448 0.317 1.908 1.00 91.62 106 ASP A N 1
ATOM 855 C CA . ASP A 1 106 ? -11.734 1.001 1.759 1.00 91.62 106 ASP A CA 1
ATOM 856 C C . ASP A 1 106 ? -11.773 2.332 2.534 1.00 91.62 106 ASP A C 1
ATOM 858 O O . ASP A 1 106 ? -10.834 2.696 3.240 1.00 91.62 106 ASP A O 1
ATOM 862 N N . GLU A 1 107 ? -12.860 3.094 2.405 1.00 91.56 107 GLU A N 1
ATOM 863 C CA . GLU A 1 107 ? -12.971 4.420 3.033 1.00 91.56 107 GLU A CA 1
ATOM 864 C C . GLU A 1 107 ? -12.925 4.374 4.566 1.00 91.56 107 GLU A C 1
ATOM 866 O O . GLU A 1 107 ? -12.355 5.264 5.204 1.00 91.56 107 GLU A O 1
ATOM 871 N N . LEU A 1 108 ? -13.478 3.321 5.174 1.00 92.69 108 LEU A N 1
ATOM 872 C CA . LEU A 1 108 ? -13.443 3.161 6.624 1.00 92.69 108 LEU A CA 1
ATOM 873 C C . LEU A 1 108 ? -12.016 2.883 7.106 1.00 92.69 108 LEU A C 1
ATOM 875 O O . LEU A 1 108 ? -11.546 3.507 8.060 1.00 92.69 108 LEU A O 1
ATOM 879 N N . SER A 1 109 ? -11.309 2.008 6.396 1.00 92.44 109 SER A N 1
ATOM 880 C CA . SER A 1 109 ? -9.916 1.680 6.659 1.00 92.44 109 SER A CA 1
ATOM 881 C C . SER A 1 109 ? -9.009 2.887 6.438 1.00 92.44 109 SER A C 1
ATOM 883 O O . SER A 1 109 ? -8.148 3.155 7.272 1.00 92.44 109 SER A O 1
ATOM 885 N N . LYS A 1 110 ? -9.247 3.691 5.391 1.00 93.81 110 LYS A N 1
ATOM 886 C CA . LYS A 1 110 ? -8.540 4.964 5.173 1.00 93.81 110 LYS A CA 1
ATOM 887 C C . LYS A 1 110 ? -8.736 5.919 6.342 1.00 93.81 110 LYS A C 1
ATOM 889 O O . LYS A 1 110 ? -7.760 6.489 6.823 1.00 93.81 110 LYS A O 1
ATOM 894 N N . LYS A 1 111 ? -9.972 6.083 6.830 1.00 95.12 111 LYS A N 1
ATOM 895 C CA . LYS A 1 111 ? -10.256 6.924 8.003 1.00 95.12 111 LYS A CA 1
ATOM 896 C C . LYS A 1 111 ? -9.486 6.431 9.232 1.00 95.12 111 LYS A C 1
ATOM 898 O O . LYS A 1 111 ? -8.853 7.239 9.905 1.00 95.12 111 LYS A O 1
ATOM 903 N N . PHE A 1 112 ? -9.503 5.125 9.497 1.00 95.62 112 PHE A N 1
ATOM 904 C CA . PHE A 1 112 ? -8.753 4.504 10.594 1.00 95.62 112 PHE A CA 1
ATOM 905 C C . PHE A 1 112 ? -7.243 4.752 10.479 1.00 95.62 112 PHE A C 1
ATOM 907 O O . PHE A 1 112 ? -6.624 5.257 11.414 1.00 95.62 112 PHE A O 1
ATOM 914 N N . ILE A 1 113 ? -6.662 4.480 9.311 1.00 94.31 113 ILE A N 1
ATOM 915 C CA . ILE A 1 113 ? -5.238 4.688 9.029 1.00 94.31 113 ILE A CA 1
ATOM 916 C C . ILE A 1 113 ? -4.859 6.165 9.190 1.00 94.31 113 ILE A C 1
ATOM 918 O O . ILE A 1 113 ? -3.854 6.464 9.827 1.00 94.31 113 ILE A O 1
ATOM 922 N N . ASN A 1 114 ? -5.675 7.097 8.689 1.00 94.31 114 ASN A N 1
ATOM 923 C CA . ASN A 1 114 ? -5.428 8.536 8.819 1.00 94.31 114 ASN A CA 1
ATOM 924 C C . ASN A 1 114 ? -5.419 9.015 10.277 1.00 94.31 114 ASN A C 1
ATOM 926 O O . ASN A 1 114 ? -4.647 9.908 10.616 1.00 94.31 114 ASN A O 1
ATOM 930 N N . ILE A 1 115 ? -6.231 8.427 11.158 1.00 96.31 115 ILE A N 1
ATOM 931 C CA . ILE A 1 115 ? -6.164 8.729 12.595 1.00 96.31 115 ILE A CA 1
ATOM 932 C C . ILE A 1 115 ? -4.799 8.308 13.150 1.00 96.31 115 ILE A C 1
ATOM 934 O O . ILE A 1 115 ? -4.149 9.097 13.832 1.00 96.31 115 ILE A O 1
ATOM 938 N N . ILE A 1 116 ? -4.318 7.112 12.797 1.00 95.00 116 ILE A N 1
ATOM 939 C CA . ILE A 1 116 ? -2.993 6.645 13.224 1.00 95.00 116 ILE A CA 1
ATOM 940 C C . ILE A 1 116 ? -1.891 7.554 12.659 1.00 95.00 116 ILE A C 1
ATOM 942 O O . ILE A 1 116 ? -1.029 7.972 13.421 1.00 95.00 116 ILE A O 1
ATOM 946 N N . ILE A 1 117 ? -1.936 7.944 11.377 1.00 91.62 117 ILE A N 1
ATOM 947 C CA . ILE A 1 117 ? -0.948 8.866 10.772 1.00 91.62 117 ILE A CA 1
ATOM 948 C C . ILE A 1 117 ? -0.797 10.147 11.601 1.00 91.62 117 ILE A C 1
ATOM 950 O O . ILE A 1 117 ? 0.325 10.593 11.840 1.00 91.62 117 ILE A O 1
ATOM 954 N N . ASN A 1 118 ? -1.918 10.720 12.041 1.00 93.44 118 ASN A N 1
ATOM 955 C CA . ASN A 1 118 ? -1.947 12.026 12.695 1.00 93.44 118 ASN A CA 1
ATOM 956 C C . ASN A 1 118 ? -1.654 11.979 14.202 1.00 93.44 118 ASN A C 1
ATOM 958 O O . ASN A 1 118 ? -1.322 13.014 14.779 1.00 93.44 118 ASN A O 1
ATOM 962 N N . HIS A 1 119 ? -1.780 10.811 14.838 1.00 93.06 119 HIS A N 1
ATOM 963 C CA . HIS A 1 119 ? -1.731 10.689 16.300 1.00 93.06 119 HIS A CA 1
ATOM 964 C C . HIS A 1 119 ? -0.799 9.582 16.820 1.00 93.06 119 HIS A C 1
ATOM 966 O O . HIS A 1 119 ? -0.710 9.385 18.028 1.00 93.06 119 HIS A O 1
ATOM 972 N N . GLN A 1 120 ? -0.102 8.849 15.947 1.00 88.75 120 GLN A N 1
ATOM 973 C CA . GLN A 1 120 ? 0.777 7.754 16.362 1.00 88.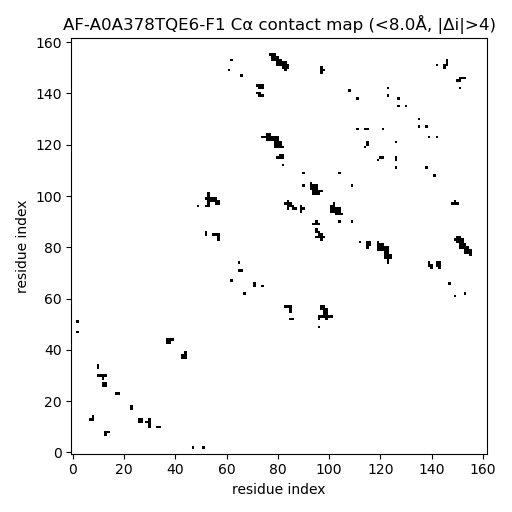75 120 GLN A CA 1
ATOM 974 C C . GLN A 1 120 ? 1.938 8.211 17.273 1.00 88.75 120 GLN A C 1
ATOM 976 O O . GLN A 1 120 ? 2.562 9.239 17.000 1.00 88.75 120 GLN A O 1
ATOM 981 N N . PRO A 1 121 ? 2.302 7.413 18.298 1.00 92.56 121 PRO A N 1
ATOM 982 C CA . PRO A 1 121 ? 1.601 6.210 18.754 1.00 92.56 121 PRO A CA 1
ATOM 983 C C . PRO A 1 121 ? 0.294 6.548 19.501 1.00 92.56 121 PRO A C 1
ATOM 985 O O . PRO A 1 121 ? 0.315 7.277 20.492 1.00 92.56 121 PRO A O 1
ATOM 988 N N . ILE A 1 122 ? -0.830 5.954 19.088 1.00 95.00 122 ILE A N 1
ATOM 989 C CA . ILE A 1 122 ? -2.171 6.207 19.657 1.00 95.00 122 ILE A CA 1
ATOM 990 C C . ILE A 1 122 ? -2.754 4.935 20.283 1.00 95.00 122 ILE A C 1
ATOM 992 O O . ILE A 1 122 ? -2.539 3.842 19.768 1.00 95.00 122 ILE A O 1
ATOM 996 N N . ALA A 1 123 ? -3.474 5.040 21.406 1.00 95.81 123 ALA A N 1
ATOM 997 C CA . ALA A 1 123 ? -4.141 3.871 21.995 1.00 95.81 123 ALA A CA 1
ATOM 998 C C . ALA A 1 123 ? -5.359 3.445 21.160 1.00 95.81 123 ALA A C 1
ATOM 1000 O O . ALA A 1 123 ? -6.097 4.300 20.673 1.00 95.81 123 ALA A O 1
ATOM 1001 N N . LEU A 1 124 ? -5.629 2.140 21.040 1.00 96.06 124 LEU A N 1
ATOM 1002 C CA . LEU A 1 124 ? -6.834 1.656 20.352 1.00 96.06 124 LEU A CA 1
ATOM 1003 C C . LEU A 1 124 ? -8.118 2.227 20.980 1.00 96.06 124 LEU A C 1
ATOM 1005 O O . LEU A 1 124 ? -9.033 2.618 20.258 1.00 96.06 124 LEU A O 1
ATOM 1009 N N . SER A 1 125 ? -8.171 2.333 22.308 1.00 96.00 125 SER A N 1
ATOM 1010 C CA . SER A 1 125 ? -9.270 2.969 23.041 1.00 96.00 125 SER A CA 1
ATOM 1011 C C . SER A 1 125 ? -9.512 4.416 22.598 1.00 96.00 125 SER A C 1
ATOM 1013 O O . SER A 1 125 ? -10.661 4.819 22.434 1.00 96.00 125 SER A O 1
ATOM 1015 N N . GLU A 1 126 ? -8.444 5.168 22.334 1.00 96.69 126 GLU A N 1
ATOM 1016 C CA . GLU A 1 126 ? -8.496 6.546 21.844 1.00 96.69 126 GLU A CA 1
ATOM 1017 C C . GLU A 1 126 ? -8.936 6.602 20.375 1.00 96.69 126 GLU A C 1
ATOM 1019 O O . GLU A 1 126 ? -9.828 7.380 20.038 1.00 96.69 126 GLU A O 1
ATOM 1024 N N . VAL A 1 127 ? -8.428 5.708 19.517 1.00 96.88 127 VAL A N 1
ATOM 1025 C CA . VAL A 1 127 ? -8.875 5.595 18.115 1.00 96.88 127 VAL A CA 1
ATOM 1026 C C . VAL A 1 127 ? -10.384 5.360 18.031 1.00 96.88 127 VAL A C 1
ATOM 1028 O O . VAL A 1 127 ? -11.066 6.003 17.233 1.00 96.88 127 VAL A O 1
ATOM 1031 N N . LEU A 1 128 ? -10.929 4.481 18.878 1.00 96.56 128 LEU A N 1
ATOM 1032 C CA . LEU A 1 128 ? -12.360 4.162 18.903 1.00 96.56 128 LEU A CA 1
ATOM 1033 C C . LEU A 1 128 ? -13.244 5.385 19.205 1.00 96.56 128 LEU A C 1
ATOM 1035 O O . LEU A 1 128 ? -14.399 5.411 18.782 1.00 96.56 128 LEU A O 1
ATOM 1039 N N . THR A 1 129 ? -12.722 6.427 19.861 1.00 96.75 129 THR A N 1
ATOM 1040 C CA . THR A 1 129 ? -13.488 7.658 20.133 1.00 96.75 129 THR A CA 1
ATOM 1041 C C . THR A 1 129 ? -13.832 8.461 18.871 1.00 96.75 129 THR A C 1
ATOM 1043 O O . THR A 1 129 ? -14.772 9.253 18.891 1.00 96.75 129 THR A O 1
ATOM 1046 N N . HIS A 1 130 ? -13.140 8.216 17.752 1.00 96.44 130 HIS A N 1
ATOM 1047 C CA . HIS A 1 130 ? -13.389 8.862 16.455 1.00 96.44 130 HIS A CA 1
ATOM 1048 C C . HIS A 1 130 ? -14.452 8.153 15.591 1.00 96.44 130 HIS A C 1
ATOM 1050 O O . HIS A 1 130 ? -14.720 8.567 14.450 1.00 96.44 130 HIS A O 1
ATOM 1056 N N . PHE A 1 131 ? -15.035 7.068 16.104 1.00 96.38 131 PHE A N 1
ATOM 1057 C CA . PHE A 1 131 ? -16.017 6.236 15.414 1.00 96.38 131 PHE A CA 1
ATOM 1058 C C . PHE A 1 131 ? -17.282 6.062 16.249 1.00 96.38 131 PHE A C 1
ATOM 1060 O O . PHE A 1 131 ? -17.245 6.067 17.482 1.00 96.38 131 PHE A O 1
ATOM 1067 N N . ASP A 1 132 ? -18.407 5.857 15.565 1.00 95.94 132 ASP A N 1
ATOM 1068 C CA . ASP A 1 132 ? -19.669 5.565 16.233 1.00 95.94 132 ASP A CA 1
ATOM 1069 C C . ASP A 1 132 ? -19.576 4.229 16.974 1.00 95.94 132 ASP A C 1
ATOM 1071 O O . ASP A 1 132 ? -18.951 3.283 16.4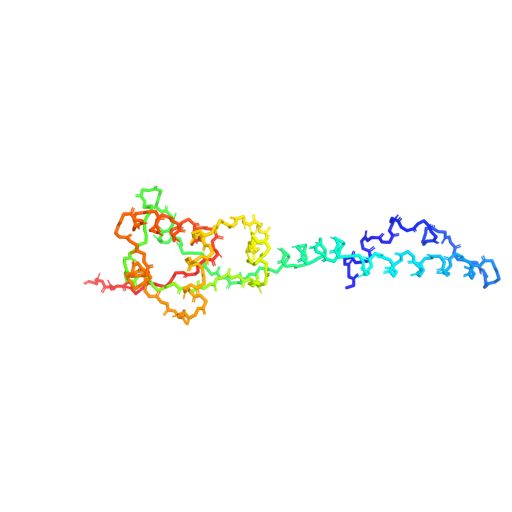94 1.00 95.94 132 ASP A O 1
ATOM 1075 N N . LYS A 1 133 ? -20.271 4.104 18.112 1.00 94.69 133 LYS A N 1
ATOM 1076 C CA . LYS A 1 133 ? -20.289 2.855 18.902 1.00 94.69 133 LYS A CA 1
ATOM 1077 C C . LYS A 1 133 ? -20.677 1.625 18.075 1.00 94.69 133 LYS A C 1
ATOM 1079 O O . LYS A 1 133 ? -20.143 0.547 18.304 1.00 94.69 133 LYS A O 1
ATOM 1084 N N . ALA A 1 134 ? -21.566 1.790 17.093 1.00 95.50 134 ALA A N 1
ATOM 1085 C CA . ALA A 1 134 ? -21.972 0.719 16.182 1.00 95.50 134 ALA A CA 1
ATOM 1086 C C . ALA A 1 134 ? -20.826 0.206 15.283 1.00 95.50 134 ALA A C 1
ATOM 1088 O O . ALA A 1 134 ? -20.902 -0.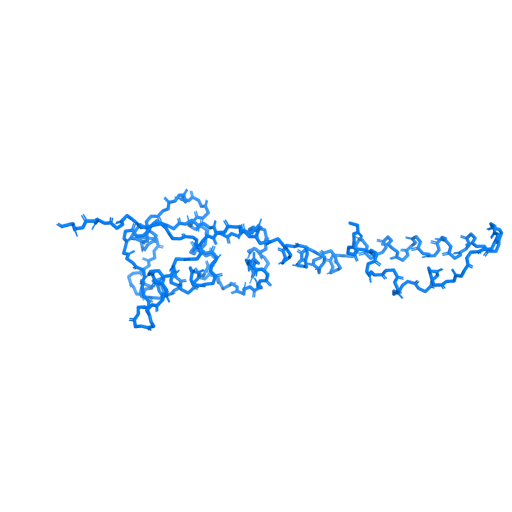906 14.774 1.00 95.50 134 ALA A O 1
ATOM 1089 N N . GLN A 1 135 ? -19.767 0.998 15.091 1.00 94.75 135 GLN A N 1
ATOM 1090 C CA . GLN A 1 135 ? -18.596 0.649 14.284 1.00 94.75 135 GLN A CA 1
ATOM 1091 C C . GLN A 1 135 ? -17.453 0.057 15.122 1.00 94.75 135 GLN A C 1
ATOM 1093 O O . GLN A 1 135 ? -16.503 -0.469 14.551 1.00 94.75 135 GLN A O 1
ATOM 1098 N N . HIS A 1 136 ? -17.511 0.132 16.457 1.00 94.94 136 HIS A N 1
ATOM 1099 C CA . HIS A 1 136 ? -16.377 -0.210 17.330 1.00 94.94 136 HIS A CA 1
ATOM 1100 C C . HIS A 1 136 ? -15.882 -1.641 17.150 1.00 94.94 136 HIS A C 1
ATOM 1102 O O . HIS A 1 136 ? -14.676 -1.857 17.071 1.00 94.94 136 HIS A O 1
ATOM 1108 N N . GLU A 1 137 ? -16.790 -2.609 17.032 1.00 93.56 137 GLU A N 1
ATOM 1109 C CA . GLU A 1 137 ? -16.419 -4.009 16.798 1.00 93.56 137 GLU A CA 1
ATOM 1110 C C . GLU A 1 137 ? -15.682 -4.183 15.465 1.00 93.56 137 GLU A C 1
ATOM 1112 O O . GLU A 1 137 ? -14.649 -4.849 15.398 1.00 93.56 137 GLU A O 1
ATOM 1117 N N . HIS A 1 138 ? -16.161 -3.514 14.417 1.00 94.00 138 HIS A N 1
ATOM 1118 C CA . HIS A 1 138 ? -15.527 -3.552 13.107 1.00 94.00 138 HIS A CA 1
ATOM 1119 C C . HIS A 1 138 ? -14.146 -2.881 13.119 1.00 94.00 138 HIS A C 1
ATOM 1121 O O . HIS A 1 138 ? -13.205 -3.411 12.538 1.00 94.00 138 HIS A O 1
ATOM 1127 N N . ILE A 1 139 ? -13.991 -1.757 13.828 1.00 96.12 139 ILE A N 1
ATOM 1128 C CA . ILE A 1 139 ? -12.695 -1.078 13.977 1.00 96.12 139 ILE A CA 1
ATOM 1129 C C . ILE A 1 139 ? -11.711 -1.910 14.805 1.00 96.12 139 ILE A C 1
ATOM 1131 O O . ILE A 1 139 ? -10.534 -1.963 14.458 1.00 96.12 139 ILE A O 1
ATOM 1135 N N . GLN A 1 140 ? -12.164 -2.606 15.852 1.00 94.88 140 GLN A N 1
ATOM 1136 C CA . GLN A 1 140 ? -11.309 -3.553 16.576 1.00 94.88 140 GLN A CA 1
ATOM 1137 C C . GLN A 1 140 ? -10.817 -4.674 15.664 1.00 94.88 140 GLN A C 1
ATOM 1139 O O . GLN A 1 140 ? -9.629 -4.999 15.683 1.00 94.88 140 GLN A O 1
ATOM 1144 N N . LYS A 1 141 ? -11.718 -5.241 14.855 1.00 93.19 141 LYS A N 1
ATOM 1145 C CA . LYS A 1 141 ? -11.366 -6.304 13.917 1.00 93.19 141 LYS A CA 1
ATOM 1146 C C . LYS A 1 141 ? -10.383 -5.811 12.856 1.00 93.19 141 LYS A C 1
ATOM 1148 O O . LYS A 1 141 ? -9.359 -6.448 12.637 1.00 93.19 141 LYS A O 1
ATOM 1153 N N . LEU A 1 142 ? -10.637 -4.634 12.286 1.00 93.88 142 LEU A N 1
ATOM 1154 C CA . LEU A 1 142 ? -9.736 -3.975 11.345 1.00 93.88 142 LEU A CA 1
ATOM 1155 C C . LEU A 1 142 ? -8.346 -3.736 11.953 1.00 93.88 142 LEU A C 1
ATOM 1157 O O . LEU A 1 142 ? -7.341 -4.031 11.312 1.00 93.88 142 LEU A O 1
ATOM 1161 N N . ALA A 1 143 ? -8.278 -3.220 13.183 1.00 94.25 143 ALA A N 1
ATOM 1162 C CA . ALA A 1 143 ? -7.013 -2.975 13.870 1.00 94.25 143 ALA A CA 1
ATOM 1163 C C . ALA A 1 143 ? -6.221 -4.274 14.063 1.00 94.25 143 ALA A C 1
ATOM 1165 O O . ALA A 1 143 ? -5.022 -4.305 13.789 1.00 94.25 143 ALA A O 1
ATOM 1166 N N . TYR A 1 144 ? -6.897 -5.346 14.487 1.00 92.81 144 TYR A N 1
ATOM 1167 C CA . TYR A 1 144 ? -6.289 -6.666 14.615 1.00 92.81 144 TYR A CA 1
ATOM 1168 C C . TYR A 1 144 ? -5.786 -7.192 13.266 1.00 92.81 144 TYR A C 1
ATOM 1170 O O . TYR A 1 144 ? -4.632 -7.597 13.167 1.00 92.81 144 TYR A O 1
ATOM 1178 N N . ASP A 1 145 ? -6.618 -7.154 12.223 1.00 90.31 145 ASP A N 1
ATOM 1179 C CA . ASP A 1 145 ? -6.272 -7.698 10.908 1.00 90.31 145 ASP A CA 1
ATOM 1180 C C . ASP A 1 145 ? -5.088 -6.941 10.291 1.00 90.31 145 ASP A C 1
ATOM 1182 O O . ASP A 1 145 ? -4.126 -7.560 9.839 1.00 90.31 145 ASP A O 1
ATOM 1186 N N . LEU A 1 146 ? -5.094 -5.604 10.341 1.00 90.38 146 LEU A N 1
ATOM 1187 C CA . LEU A 1 146 ? -3.978 -4.786 9.858 1.00 90.38 146 LEU A CA 1
ATOM 1188 C C . LEU A 1 146 ? -2.694 -5.012 10.661 1.00 90.38 146 LEU A C 1
ATOM 1190 O O . LEU A 1 146 ? -1.607 -4.981 10.086 1.00 90.38 146 LEU A O 1
ATOM 1194 N N . ALA A 1 147 ? -2.798 -5.256 11.965 1.00 89.75 147 ALA A N 1
ATOM 1195 C CA . ALA A 1 147 ? -1.636 -5.584 12.777 1.00 89.75 147 ALA A CA 1
ATOM 1196 C C . ALA A 1 147 ? -1.106 -7.000 12.499 1.00 89.75 147 ALA A C 1
ATOM 1198 O O . ALA A 1 147 ? 0.104 -7.206 12.442 1.00 89.75 147 ALA A O 1
ATOM 1199 N N . ASN A 1 148 ? -1.991 -7.956 12.217 1.00 87.25 148 ASN A N 1
ATOM 1200 C CA . ASN A 1 148 ? -1.621 -9.305 11.799 1.00 87.25 148 ASN A CA 1
ATOM 1201 C C . ASN A 1 148 ? -0.963 -9.328 10.403 1.00 87.25 148 ASN A C 1
ATOM 1203 O O . ASN A 1 148 ? -0.085 -10.146 10.145 1.00 87.25 148 ASN A O 1
ATOM 1207 N N . PHE A 1 149 ? -1.334 -8.401 9.514 1.00 84.31 149 PHE A N 1
ATOM 1208 C CA . PHE A 1 149 ? -0.629 -8.158 8.247 1.00 84.31 149 PHE A CA 1
ATOM 1209 C C . PHE A 1 149 ? 0.629 -7.288 8.394 1.00 84.31 149 PHE A C 1
ATOM 1211 O O . PHE A 1 149 ? 1.261 -6.960 7.390 1.00 84.31 149 PHE A O 1
ATOM 1218 N N . ASP A 1 150 ? 0.987 -6.908 9.624 1.00 83.50 150 ASP A N 1
ATOM 1219 C CA . ASP A 1 150 ? 2.126 -6.048 9.949 1.00 83.50 150 ASP A CA 1
ATOM 1220 C C . ASP A 1 150 ? 2.095 -4.696 9.201 1.00 83.50 150 ASP A C 1
ATOM 1222 O O . ASP A 1 150 ? 3.113 -4.113 8.843 1.00 83.50 150 ASP A O 1
ATOM 1226 N N . VAL A 1 151 ? 0.885 -4.186 8.945 1.00 87.25 151 VAL A N 1
ATOM 1227 C CA . VAL A 1 151 ? 0.622 -2.814 8.470 1.00 87.25 151 VAL A CA 1
ATOM 1228 C C . VAL A 1 151 ? 0.574 -1.849 9.646 1.00 87.25 151 VAL A C 1
ATOM 1230 O O . VAL A 1 151 ? 0.947 -0.686 9.517 1.00 87.25 151 VAL A O 1
ATOM 1233 N N . VAL A 1 152 ? 0.088 -2.321 10.794 1.00 89.88 152 VAL A N 1
ATOM 1234 C CA . VAL A 1 152 ? 0.022 -1.566 12.046 1.00 89.88 152 VAL A CA 1
ATOM 1235 C C . VAL A 1 152 ? 0.909 -2.262 13.071 1.00 89.88 152 VAL A C 1
ATOM 1237 O O . VAL A 1 152 ? 0.648 -3.389 13.475 1.00 89.88 152 VAL A O 1
ATOM 1240 N N . GLY A 1 153 ? 1.957 -1.577 13.513 1.00 89.06 153 GLY A N 1
ATOM 1241 C CA . GLY A 1 153 ? 2.761 -2.007 14.646 1.00 89.06 153 GLY A CA 1
ATOM 1242 C C . GLY A 1 153 ? 1.978 -1.851 15.947 1.00 89.06 153 GLY A C 1
ATOM 1243 O O . GLY A 1 153 ? 1.323 -0.830 16.170 1.00 89.06 153 GLY A O 1
ATOM 1244 N N . VAL A 1 154 ? 2.071 -2.859 16.815 1.00 89.44 154 VAL A N 1
ATOM 1245 C CA . VAL A 1 154 ? 1.408 -2.874 18.122 1.00 89.44 154 VAL A CA 1
ATOM 1246 C C . VAL A 1 154 ? 2.446 -2.982 19.228 1.00 89.44 154 VAL A C 1
ATOM 1248 O O . VAL A 1 154 ? 3.153 -3.985 19.333 1.00 89.44 154 VAL A O 1
ATOM 1251 N N . ALA A 1 155 ? 2.491 -1.967 20.088 1.00 85.88 155 ALA A N 1
ATOM 1252 C CA . ALA A 1 155 ? 3.204 -2.018 21.356 1.00 85.88 155 ALA A CA 1
ATOM 1253 C C . ALA A 1 155 ? 2.201 -2.183 22.506 1.00 85.88 155 ALA A C 1
ATOM 1255 O O . ALA A 1 155 ? 1.184 -1.490 22.571 1.00 85.88 155 ALA A O 1
ATOM 1256 N N . TYR A 1 156 ? 2.486 -3.111 23.416 1.00 70.94 156 TYR A N 1
ATOM 1257 C CA . TYR A 1 156 ? 1.708 -3.318 24.632 1.00 70.94 156 TYR A CA 1
ATOM 1258 C C . TYR A 1 156 ? 2.667 -3.565 25.795 1.00 70.94 156 TYR A C 1
ATOM 1260 O O . TYR A 1 156 ? 3.561 -4.407 25.698 1.00 70.94 156 TYR A O 1
ATOM 1268 N N . GLU A 1 157 ? 2.500 -2.823 26.888 1.00 57.12 157 GLU A N 1
ATOM 1269 C CA . GLU A 1 157 ? 3.220 -3.104 28.125 1.00 57.12 157 GLU A CA 1
ATOM 1270 C C . GLU A 1 157 ? 2.566 -4.313 28.794 1.00 57.12 157 GLU A C 1
ATOM 1272 O O . GLU A 1 157 ? 1.517 -4.206 29.423 1.00 57.12 157 GLU A O 1
ATOM 1277 N N . SER A 1 158 ? 3.187 -5.486 28.650 1.00 49.34 158 SER A N 1
ATOM 1278 C CA . SER A 1 158 ? 2.881 -6.614 29.524 1.00 49.34 158 SER A CA 1
ATOM 1279 C C . SER A 1 158 ? 3.259 -6.205 30.944 1.00 49.34 158 SER A C 1
ATOM 1281 O O . SER A 1 158 ? 4.443 -6.096 31.281 1.00 49.34 158 SER A O 1
ATOM 1283 N N . THR A 1 159 ? 2.261 -5.939 31.786 1.00 40.78 159 THR A N 1
ATOM 1284 C CA . THR A 1 159 ? 2.465 -5.892 33.229 1.00 40.78 159 THR A CA 1
ATOM 1285 C C . THR A 1 159 ? 2.936 -7.275 33.657 1.00 40.78 159 THR A C 1
ATOM 1287 O O . THR A 1 159 ? 2.146 -8.197 33.853 1.00 40.78 159 THR A O 1
ATOM 1290 N N . LYS A 1 160 ? 4.258 -7.432 33.781 1.00 37.09 160 LYS A N 1
ATOM 1291 C CA . LYS A 1 160 ? 4.874 -8.606 34.393 1.00 37.09 160 LYS A CA 1
ATOM 1292 C C . LYS A 1 160 ? 4.280 -8.787 35.787 1.00 37.09 160 LYS A C 1
ATOM 1294 O O . LYS A 1 160 ? 4.667 -8.091 36.721 1.00 37.09 160 LYS A O 1
ATOM 1299 N N . SER A 1 161 ? 3.349 -9.721 35.920 1.00 39.88 161 SER A N 1
ATOM 1300 C CA . SER A 1 161 ? 3.012 -10.308 37.210 1.00 39.88 161 SER A CA 1
ATOM 1301 C C . SER A 1 161 ? 4.008 -11.442 37.433 1.00 39.88 161 SER A C 1
ATOM 1303 O O . SER A 1 161 ? 3.897 -12.495 36.805 1.00 39.88 161 SER A O 1
ATOM 1305 N N . TYR A 1 162 ? 5.043 -11.151 38.224 1.00 38.41 162 TYR A N 1
ATOM 1306 C CA . TYR A 1 162 ? 5.862 -12.165 38.890 1.00 38.41 162 TYR A CA 1
ATOM 1307 C C . TYR A 1 162 ? 5.118 -12.690 40.115 1.00 38.41 162 TYR A C 1
ATOM 1309 O O . TYR A 1 162 ? 4.437 -11.867 40.770 1.00 38.41 162 TYR A O 1
#

Sequence (162 aa):
MEWLTKQTPNILPLRYNLSDWETDKNNIAQACTQLSAMMTDPVMYDRFMQEFLGNHRMDTRFNMELFGNPNNDKLPPESKLSLNVVDIRTLDKGYLISNGTKINVDELSKKFINIIINHQPIALSEVLTHFDKAQHEHIQKLAYDLANFDVVGVAYESTKSY